Protein AF-A0A661QQ66-F1 (afdb_monomer)

Foldseek 3Di:
DPDPVLVVQQVVQQVVQVVVQVVLVVVCVVCVVPPPDFRKGFDKDWDAFDDDPNDTDTRHIHRPDTDTPDDPVVVVVVVVVVVVVVVVVVVVVVVVVVCVLQVPPPVLHLVVLVVQLVVLVVVCVVPVPDPVSVVSNVVSVVSNVVSVVVD

Structure (mmCIF, N/CA/C/O backbone):
data_AF-A0A661QQ66-F1
#
_entry.id   AF-A0A661QQ66-F1
#
loop_
_atom_site.group_PDB
_atom_site.id
_atom_site.type_symbol
_atom_site.label_atom_id
_atom_site.label_alt_id
_atom_site.label_comp_id
_atom_site.label_asym_id
_atom_site.label_entity_id
_atom_site.label_seq_id
_atom_site.pdbx_PDB_ins_code
_atom_site.Cartn_x
_atom_site.Cartn_y
_atom_site.Cartn_z
_atom_site.occupancy
_atom_site.B_iso_or_equiv
_atom_site.auth_seq_id
_atom_site.auth_comp_id
_atom_site.auth_asym_id
_atom_site.auth_atom_id
_atom_site.pdbx_PDB_model_num
ATOM 1 N N . MET A 1 1 ? 40.666 -7.511 -44.931 1.00 49.31 1 MET A N 1
ATOM 2 C CA . MET A 1 1 ? 39.239 -7.421 -45.320 1.00 49.31 1 MET A CA 1
ATOM 3 C C . MET A 1 1 ? 38.380 -7.103 -44.097 1.00 49.31 1 MET A C 1
ATOM 5 O O . MET A 1 1 ? 37.744 -7.990 -43.551 1.00 49.31 1 MET A O 1
ATOM 9 N N . SER A 1 2 ? 38.422 -5.853 -43.622 1.00 57.50 2 SER A N 1
ATOM 10 C CA . SER A 1 2 ? 37.833 -5.457 -42.328 1.00 57.50 2 SER A CA 1
ATOM 11 C C . SER A 1 2 ? 36.459 -4.782 -42.413 1.00 57.50 2 SER A C 1
ATOM 13 O O . SER A 1 2 ? 35.657 -4.895 -41.495 1.00 57.50 2 SER A O 1
ATOM 15 N N . GLY A 1 3 ? 36.135 -4.112 -43.522 1.00 67.38 3 GLY A N 1
ATOM 16 C CA . GLY A 1 3 ? 34.917 -3.295 -43.584 1.00 67.38 3 GLY A CA 1
ATOM 17 C C . GLY A 1 3 ? 33.618 -4.102 -43.505 1.00 67.38 3 GLY A C 1
ATOM 18 O O . GLY A 1 3 ? 32.719 -3.755 -42.750 1.00 67.38 3 GLY A O 1
ATOM 19 N N . ILE A 1 4 ? 33.517 -5.206 -44.249 1.00 79.19 4 ILE A N 1
ATOM 20 C CA . ILE A 1 4 ? 32.234 -5.901 -44.452 1.00 79.19 4 ILE A CA 1
ATOM 21 C C . ILE A 1 4 ? 31.799 -6.701 -43.217 1.00 79.19 4 ILE A C 1
ATOM 23 O O . ILE A 1 4 ? 30.627 -6.666 -42.866 1.00 79.19 4 ILE A O 1
ATOM 27 N N . GLY A 1 5 ? 32.718 -7.391 -42.531 1.00 83.31 5 GLY A N 1
ATOM 28 C CA . GLY A 1 5 ? 32.370 -8.211 -41.362 1.00 83.31 5 GLY A CA 1
ATOM 29 C C . GLY A 1 5 ? 31.837 -7.383 -40.190 1.00 83.31 5 GLY A C 1
ATOM 30 O O . GLY A 1 5 ? 30.833 -7.748 -39.581 1.00 83.31 5 GLY A O 1
ATOM 31 N N . LEU A 1 6 ? 32.463 -6.232 -39.918 1.00 82.62 6 LEU A N 1
ATOM 32 C CA . LEU A 1 6 ? 31.994 -5.300 -38.893 1.00 82.62 6 LEU A CA 1
ATOM 33 C C . LEU A 1 6 ? 30.657 -4.659 -39.285 1.00 82.62 6 LEU A C 1
ATOM 35 O O . LEU A 1 6 ? 29.749 -4.612 -38.461 1.00 82.62 6 LEU A O 1
ATOM 39 N N . LEU A 1 7 ? 30.509 -4.218 -40.540 1.00 84.38 7 LEU A N 1
ATOM 40 C CA . LEU A 1 7 ? 29.244 -3.669 -41.042 1.00 84.38 7 LEU A CA 1
ATOM 41 C C . LEU A 1 7 ? 28.102 -4.685 -40.927 1.00 84.38 7 LEU A C 1
ATOM 43 O O . LEU A 1 7 ? 27.020 -4.340 -40.458 1.00 84.38 7 LEU A O 1
ATOM 47 N N . LEU A 1 8 ? 28.351 -5.943 -41.296 1.00 89.38 8 LEU A N 1
ATOM 48 C CA . LEU A 1 8 ? 27.355 -7.009 -41.232 1.00 89.38 8 LEU A CA 1
ATOM 49 C C . LEU A 1 8 ? 26.993 -7.369 -39.783 1.00 89.38 8 LEU A C 1
ATOM 51 O O . LEU A 1 8 ? 25.823 -7.602 -39.490 1.00 89.38 8 LEU A O 1
ATOM 55 N N . SER A 1 9 ? 27.967 -7.361 -38.866 1.00 87.88 9 SER A N 1
ATOM 56 C CA . SER A 1 9 ? 27.710 -7.542 -37.430 1.00 87.88 9 SER A CA 1
ATOM 57 C C . SER A 1 9 ? 26.847 -6.414 -36.872 1.00 87.88 9 SER A C 1
ATOM 59 O O . SER A 1 9 ? 25.852 -6.684 -36.208 1.00 87.88 9 SER A O 1
ATOM 61 N N . THR A 1 10 ? 27.179 -5.160 -37.182 1.00 89.44 10 THR A N 1
ATOM 62 C CA . THR A 1 10 ? 26.405 -3.991 -36.746 1.00 89.44 10 THR A CA 1
ATOM 63 C C . THR A 1 10 ? 24.983 -4.016 -37.310 1.00 89.44 10 THR A C 1
ATOM 65 O O . THR A 1 10 ? 24.033 -3.735 -36.583 1.00 89.44 10 THR A O 1
ATOM 68 N N . ALA A 1 11 ? 24.815 -4.400 -38.580 1.00 90.75 11 ALA A N 1
ATOM 69 C CA . ALA A 1 11 ? 23.502 -4.557 -39.201 1.00 90.75 11 ALA A CA 1
ATOM 70 C C . ALA A 1 11 ? 22.679 -5.668 -38.529 1.00 90.75 11 ALA A C 1
ATOM 72 O O . ALA A 1 11 ? 21.509 -5.461 -38.215 1.00 90.75 11 ALA A O 1
ATOM 73 N N . LYS A 1 12 ? 23.296 -6.825 -38.249 1.00 91.62 12 LYS A N 1
ATOM 74 C CA . LYS A 1 12 ? 22.662 -7.920 -37.501 1.00 91.62 12 LYS A CA 1
ATOM 75 C C . LYS A 1 12 ? 22.203 -7.454 -36.120 1.00 91.62 12 LYS A C 1
ATOM 77 O O . LYS A 1 12 ? 21.071 -7.720 -35.733 1.00 91.62 12 LYS A O 1
ATOM 82 N N . ASP A 1 13 ? 23.072 -6.771 -35.386 1.00 90.50 13 ASP A N 1
ATOM 83 C CA . ASP A 1 13 ? 22.783 -6.313 -34.029 1.00 90.50 13 ASP A CA 1
ATOM 84 C C . ASP A 1 13 ? 21.650 -5.280 -34.003 1.00 90.50 13 ASP A C 1
ATOM 86 O O . ASP A 1 13 ? 20.756 -5.370 -33.164 1.00 90.50 13 ASP A O 1
ATOM 90 N N . ALA A 1 14 ? 21.626 -4.364 -34.976 1.00 91.88 14 ALA A N 1
ATOM 91 C CA . ALA A 1 14 ? 20.526 -3.422 -35.149 1.00 91.88 14 ALA A CA 1
ATOM 92 C C . ALA A 1 14 ? 19.194 -4.131 -35.444 1.00 91.88 14 ALA A C 1
ATOM 94 O O . ALA A 1 14 ? 18.177 -3.789 -34.844 1.00 91.88 14 ALA A O 1
ATOM 95 N N . LEU A 1 15 ? 19.192 -5.140 -36.323 1.00 94.50 15 LEU A N 1
ATOM 96 C CA . LEU A 1 15 ? 17.986 -5.917 -36.625 1.00 94.50 15 LEU A CA 1
ATOM 97 C C . LEU A 1 15 ? 17.470 -6.673 -35.397 1.00 94.50 15 LEU A C 1
ATOM 99 O O . LEU A 1 15 ? 16.271 -6.651 -35.139 1.00 94.50 15 LEU A O 1
ATOM 103 N N . LEU A 1 16 ? 18.361 -7.290 -34.616 1.00 94.38 16 LEU A N 1
ATOM 104 C CA . LEU A 1 16 ? 17.983 -8.000 -33.390 1.00 94.38 16 LEU A CA 1
ATOM 105 C C . LEU A 1 16 ? 17.424 -7.051 -32.323 1.00 94.38 16 LEU A C 1
ATOM 107 O O . LEU A 1 16 ? 16.412 -7.364 -31.699 1.00 94.38 16 LEU A O 1
ATOM 111 N N . ALA A 1 17 ? 18.047 -5.884 -32.131 1.00 95.00 17 ALA A N 1
ATOM 112 C CA . ALA A 1 17 ? 17.557 -4.884 -31.186 1.00 95.00 17 ALA A CA 1
ATOM 113 C C . ALA A 1 17 ? 16.156 -4.384 -31.570 1.00 95.00 17 ALA A C 1
ATOM 115 O O . ALA A 1 17 ? 15.278 -4.286 -30.714 1.00 95.00 17 ALA A O 1
ATOM 116 N N . GLN A 1 18 ? 15.920 -4.134 -32.862 1.00 95.94 18 GLN A N 1
ATOM 117 C CA . GLN A 1 18 ? 14.610 -3.683 -33.330 1.00 95.94 18 GLN A CA 1
ATOM 118 C C . GLN A 1 18 ? 13.557 -4.783 -33.358 1.00 95.94 18 GLN A C 1
ATOM 120 O O . GLN A 1 18 ? 12.389 -4.493 -33.111 1.00 95.94 18 GLN A O 1
ATOM 125 N N . GLN A 1 19 ? 13.943 -6.037 -33.589 1.00 96.12 19 GLN A N 1
ATOM 126 C CA . GLN A 1 19 ? 13.036 -7.167 -33.424 1.00 96.12 19 GLN A CA 1
ATOM 127 C C . GLN A 1 19 ? 12.515 -7.235 -31.984 1.00 96.12 19 GLN A C 1
ATOM 129 O O . GLN A 1 19 ? 11.306 -7.262 -31.778 1.00 96.12 19 GLN A O 1
ATOM 134 N N . LEU A 1 20 ? 13.408 -7.153 -30.993 1.00 95.81 20 LEU A N 1
ATOM 135 C CA . LEU A 1 20 ? 13.011 -7.133 -29.585 1.00 95.81 20 LEU A CA 1
ATOM 136 C C . LEU A 1 20 ? 12.137 -5.911 -29.252 1.00 95.81 20 LEU A C 1
ATOM 138 O O . LEU A 1 20 ? 11.153 -6.030 -28.526 1.00 95.81 20 LEU A O 1
ATOM 142 N N . ALA A 1 21 ? 12.446 -4.737 -29.812 1.00 96.00 21 ALA A N 1
ATOM 143 C CA . ALA A 1 21 ? 11.610 -3.554 -29.628 1.00 96.00 21 ALA A CA 1
ATOM 144 C C . ALA A 1 21 ? 10.186 -3.754 -30.184 1.00 96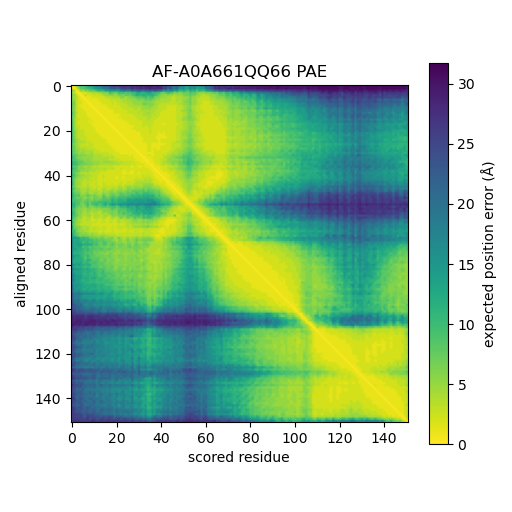.00 21 ALA A C 1
ATOM 146 O O . ALA A 1 21 ? 9.211 -3.351 -29.546 1.00 96.00 21 ALA A O 1
ATOM 147 N N . LEU A 1 22 ? 10.049 -4.411 -31.340 1.00 96.94 22 LEU A N 1
ATOM 148 C CA . LEU A 1 22 ? 8.750 -4.771 -31.913 1.00 96.94 22 LEU A CA 1
ATOM 149 C C . LEU A 1 22 ? 8.009 -5.807 -31.063 1.00 96.94 22 LEU A C 1
ATOM 151 O O . LEU A 1 22 ? 6.794 -5.688 -30.910 1.00 96.94 22 LEU A O 1
ATOM 155 N N . ASP A 1 23 ? 8.714 -6.763 -30.459 1.00 97.38 23 ASP A N 1
ATOM 156 C CA . ASP A 1 23 ? 8.112 -7.717 -29.523 1.00 97.38 23 ASP A CA 1
ATOM 157 C C . ASP A 1 23 ? 7.525 -6.995 -28.299 1.00 97.38 23 ASP A C 1
ATOM 159 O O . ASP A 1 23 ? 6.402 -7.290 -27.888 1.00 97.38 23 ASP A O 1
ATOM 163 N N . VAL A 1 24 ? 8.212 -5.973 -27.771 1.00 96.62 24 VAL A N 1
ATOM 164 C CA . VAL A 1 24 ? 7.680 -5.119 -26.692 1.00 96.62 24 VAL A CA 1
ATOM 165 C C . VAL A 1 24 ? 6.448 -4.335 -27.153 1.00 96.62 24 VAL A C 1
ATOM 167 O O . VAL A 1 24 ? 5.470 -4.216 -26.412 1.00 96.62 24 VAL A O 1
ATOM 170 N N . VAL A 1 25 ? 6.434 -3.818 -28.386 1.00 96.31 25 VAL A N 1
ATOM 171 C CA . VAL A 1 25 ? 5.237 -3.171 -28.956 1.00 96.31 25 VAL A CA 1
ATOM 172 C C . VAL A 1 25 ? 4.079 -4.164 -29.074 1.00 96.31 25 VAL A C 1
ATOM 174 O O . VAL A 1 25 ? 2.964 -3.842 -28.666 1.00 96.31 25 VAL A O 1
ATOM 177 N N . SER A 1 26 ? 4.335 -5.375 -29.568 1.00 97.62 26 SER A N 1
ATOM 178 C CA . SER A 1 26 ? 3.339 -6.445 -29.674 1.00 97.62 26 SER A CA 1
ATOM 179 C C . SER A 1 26 ? 2.766 -6.809 -28.302 1.00 97.62 26 SER A C 1
ATOM 181 O O . SER A 1 26 ? 1.549 -6.853 -28.119 1.00 97.62 26 SER A O 1
ATOM 183 N N . HIS A 1 27 ? 3.634 -6.959 -27.299 1.00 97.31 27 HIS A N 1
ATOM 184 C CA . HIS A 1 27 ? 3.240 -7.231 -25.922 1.00 97.31 27 HIS A CA 1
ATOM 185 C C . HIS A 1 27 ? 2.375 -6.106 -25.328 1.00 97.31 27 HIS A C 1
ATOM 187 O O . HIS A 1 27 ? 1.354 -6.384 -24.697 1.00 97.31 27 HIS A O 1
ATOM 193 N N . ASN A 1 28 ? 2.725 -4.842 -25.584 1.00 97.31 28 ASN A N 1
ATOM 194 C CA . ASN A 1 28 ? 1.914 -3.693 -25.180 1.00 97.3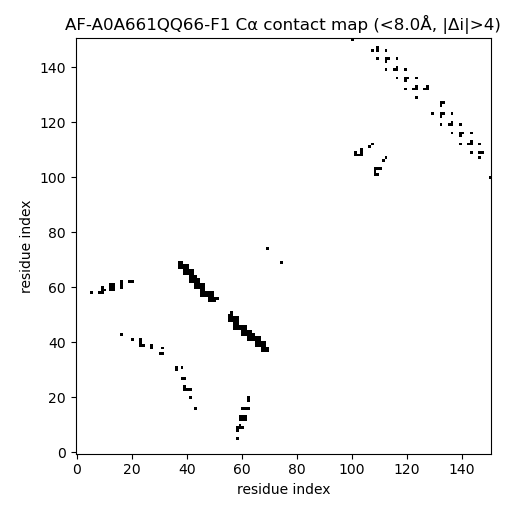1 28 ASN A CA 1
ATOM 195 C C . ASN A 1 28 ? 0.524 -3.709 -25.825 1.00 97.31 28 ASN A C 1
ATOM 197 O O . ASN A 1 28 ? -0.466 -3.470 -25.140 1.00 97.31 28 ASN A O 1
ATOM 201 N N . ILE A 1 29 ? 0.442 -3.989 -27.130 1.00 97.12 29 ILE A N 1
ATOM 202 C CA . ILE A 1 29 ? -0.832 -4.048 -27.861 1.00 97.12 29 ILE A CA 1
ATOM 203 C C . ILE A 1 29 ? -1.707 -5.175 -27.310 1.00 97.12 29 ILE A C 1
ATOM 205 O O . ILE A 1 29 ? -2.886 -4.956 -27.043 1.00 97.12 29 ILE A O 1
ATOM 209 N N . ALA A 1 30 ? -1.131 -6.357 -27.084 1.00 97.81 30 ALA A N 1
ATOM 210 C CA . ALA A 1 30 ? -1.855 -7.504 -26.544 1.00 97.81 30 ALA A CA 1
ATOM 211 C C . ALA A 1 30 ? -2.454 -7.223 -25.155 1.00 97.81 30 ALA A C 1
ATOM 213 O O . ALA A 1 30 ? -3.528 -7.724 -24.832 1.00 97.81 30 ALA A O 1
ATOM 214 N N . ASN A 1 31 ? -1.787 -6.392 -24.349 1.00 96.81 31 ASN A N 1
ATOM 215 C CA . ASN A 1 31 ? -2.190 -6.112 -22.973 1.00 96.81 31 ASN A CA 1
ATOM 216 C C . ASN A 1 31 ? -2.819 -4.727 -22.769 1.00 96.81 31 ASN A C 1
ATOM 218 O O . ASN A 1 31 ? -3.142 -4.380 -21.636 1.00 96.81 31 ASN A O 1
ATOM 222 N N . V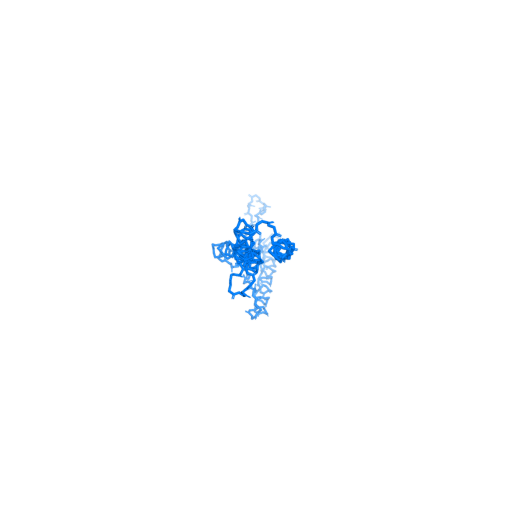AL A 1 32 ? -3.054 -3.949 -23.833 1.00 95.19 32 VAL A N 1
ATOM 223 C CA . VAL A 1 32 ? -3.545 -2.562 -23.725 1.00 95.19 32 VAL A CA 1
ATOM 224 C C . VAL A 1 32 ? -4.880 -2.451 -22.979 1.00 95.19 32 VAL A C 1
ATOM 226 O O . VAL A 1 32 ? -5.111 -1.479 -22.268 1.00 95.19 32 VAL A O 1
ATOM 229 N N . ASN A 1 33 ? -5.732 -3.473 -23.095 1.00 96.12 33 ASN A N 1
ATOM 230 C CA . ASN A 1 33 ? -7.038 -3.538 -22.434 1.00 96.12 33 ASN A CA 1
ATOM 231 C C . ASN A 1 33 ? -7.019 -4.358 -21.133 1.00 96.12 33 ASN A C 1
ATOM 233 O O . ASN A 1 33 ? -8.076 -4.609 -20.560 1.00 96.12 33 ASN A O 1
ATOM 237 N N . THR A 1 34 ? -5.846 -4.800 -20.669 1.00 96.38 34 THR A N 1
ATOM 238 C CA . THR A 1 34 ? -5.719 -5.553 -19.416 1.00 96.38 34 THR A CA 1
ATOM 239 C C . THR A 1 34 ? -5.637 -4.573 -18.243 1.00 96.38 34 THR A C 1
ATOM 241 O O . THR A 1 34 ? -4.688 -3.786 -18.174 1.00 96.38 34 THR A O 1
ATOM 244 N N . PRO A 1 35 ? -6.595 -4.592 -17.294 1.00 91.88 35 PRO A N 1
ATOM 245 C CA . PRO A 1 35 ? -6.560 -3.702 -16.139 1.00 91.88 35 PRO A CA 1
ATOM 246 C C . PRO A 1 35 ? -5.259 -3.847 -15.341 1.00 91.88 35 PRO A C 1
ATOM 248 O O . PRO A 1 35 ? -4.822 -4.954 -15.037 1.00 91.88 35 PRO A O 1
ATOM 251 N N . GLY A 1 36 ? -4.641 -2.719 -14.989 1.00 87.12 36 GLY A N 1
ATOM 252 C CA . GLY A 1 36 ? -3.373 -2.689 -14.251 1.00 87.12 36 GLY A CA 1
ATOM 253 C C . GLY A 1 36 ? -2.120 -2.918 -15.105 1.00 87.12 36 GLY A C 1
ATOM 254 O O . GLY A 1 36 ? -1.011 -2.835 -14.571 1.00 87.12 36 GLY A O 1
ATOM 255 N N . TYR A 1 37 ? -2.259 -3.162 -16.413 1.00 92.50 37 TYR A N 1
ATOM 256 C CA . TYR A 1 37 ? -1.111 -3.203 -17.311 1.00 92.50 37 TYR A CA 1
ATOM 257 C C . TYR A 1 37 ? -0.467 -1.820 -17.445 1.00 92.50 37 TYR A C 1
ATOM 259 O O . TYR A 1 37 ? -1.138 -0.792 -17.527 1.00 92.50 37 TYR A O 1
ATOM 267 N N . SER A 1 38 ? 0.862 -1.801 -17.480 1.00 91.69 38 SER A N 1
ATOM 268 C CA . SER A 1 38 ? 1.661 -0.597 -17.670 1.00 91.69 38 SER A CA 1
ATOM 269 C C . SER A 1 38 ? 2.495 -0.763 -18.925 1.00 91.69 38 SER A C 1
ATOM 271 O O . SER A 1 38 ? 3.183 -1.772 -19.088 1.00 91.69 38 SER A O 1
ATOM 273 N N . ARG A 1 39 ? 2.426 0.245 -19.799 1.00 94.06 39 ARG A N 1
ATOM 274 C CA . ARG A 1 39 ? 3.164 0.262 -21.058 1.00 94.06 39 ARG A CA 1
ATOM 275 C C . ARG A 1 39 ? 4.660 0.112 -20.798 1.00 94.06 39 ARG A C 1
ATOM 277 O O . ARG A 1 39 ? 5.218 0.835 -19.982 1.00 94.06 39 ARG A O 1
ATOM 284 N N . GLN A 1 40 ? 5.303 -0.766 -21.546 1.00 95.62 40 GLN A N 1
ATOM 285 C CA . GLN A 1 40 ? 6.742 -0.981 -21.531 1.00 95.62 40 GLN A CA 1
ATOM 286 C C . GLN A 1 40 ? 7.423 -0.226 -22.678 1.00 95.62 40 GLN A C 1
ATOM 288 O O . GLN A 1 40 ? 6.865 -0.119 -23.774 1.00 95.62 40 GLN A O 1
ATOM 293 N N . ILE A 1 41 ? 8.620 0.303 -22.432 1.00 95.25 41 ILE A N 1
ATOM 294 C CA . ILE A 1 41 ? 9.445 1.011 -23.413 1.00 95.25 41 ILE A CA 1
ATOM 295 C C . ILE A 1 41 ? 10.819 0.329 -23.457 1.00 95.25 41 ILE A C 1
ATOM 297 O O . ILE A 1 41 ? 11.485 0.280 -22.425 1.00 95.25 41 ILE A O 1
ATOM 301 N N . PRO A 1 42 ? 11.251 -0.195 -24.619 1.00 95.56 42 PRO A N 1
ATOM 302 C CA . PRO A 1 42 ? 12.605 -0.704 -24.780 1.00 95.56 42 PRO A CA 1
ATOM 303 C C . PRO A 1 42 ? 13.582 0.475 -24.858 1.00 95.56 42 PRO A C 1
ATOM 305 O O . PRO A 1 42 ? 13.442 1.351 -25.714 1.00 95.56 42 PRO A O 1
ATOM 308 N N . GLU A 1 43 ? 14.569 0.502 -23.972 1.00 95.69 43 GLU A N 1
ATOM 309 C CA . GLU A 1 43 ? 15.641 1.489 -23.978 1.00 95.69 43 GLU A CA 1
ATOM 310 C C . GLU A 1 43 ? 16.788 0.987 -24.854 1.00 95.69 43 GLU A C 1
ATOM 312 O O . GLU A 1 43 ? 17.355 -0.081 -24.622 1.00 95.69 43 GLU A O 1
ATOM 317 N N . LEU A 1 44 ? 17.102 1.739 -25.908 1.00 94.44 44 LEU A N 1
ATOM 318 C CA . LEU A 1 44 ? 18.168 1.402 -26.843 1.00 94.44 44 LEU A CA 1
ATOM 319 C C . LEU A 1 44 ? 19.433 2.179 -26.501 1.00 94.44 44 LEU A C 1
ATOM 321 O O . LEU A 1 44 ? 19.424 3.409 -26.505 1.00 94.44 44 LEU A O 1
ATOM 325 N N . ALA A 1 45 ? 20.534 1.460 -26.313 1.00 94.31 45 ALA A N 1
ATOM 326 C CA . ALA A 1 45 ? 21.829 2.044 -26.002 1.00 94.31 45 ALA A CA 1
ATOM 327 C C . ALA A 1 45 ? 22.915 1.575 -26.967 1.00 94.31 45 ALA A C 1
ATOM 329 O O . ALA A 1 45 ? 22.914 0.453 -27.488 1.00 94.31 45 ALA A O 1
ATOM 330 N N . THR A 1 46 ? 23.880 2.457 -27.219 1.00 91.56 46 THR A N 1
ATOM 331 C CA . THR A 1 46 ? 25.044 2.133 -28.043 1.00 91.56 46 THR A CA 1
ATOM 332 C C . THR A 1 46 ? 25.924 1.120 -27.330 1.00 91.56 46 THR A C 1
ATOM 334 O O . THR A 1 46 ? 26.317 1.324 -26.181 1.00 91.56 46 THR A O 1
ATOM 337 N N . ARG A 1 47 ? 26.303 0.049 -28.027 1.00 88.94 47 ARG A N 1
ATOM 338 C CA . ARG A 1 47 ? 27.254 -0.923 -27.488 1.00 88.94 47 ARG A CA 1
ATOM 339 C C . ARG A 1 47 ? 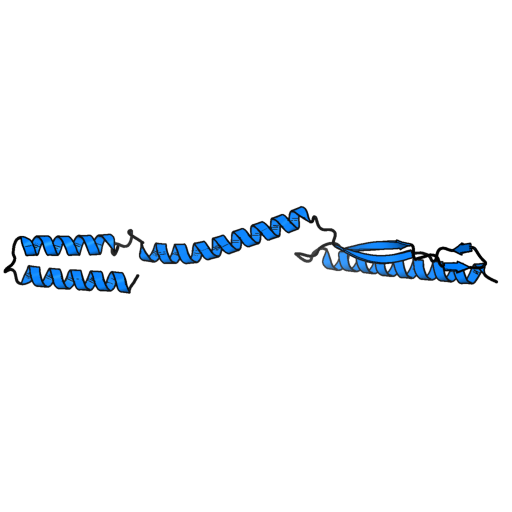28.635 -0.301 -27.318 1.00 88.94 47 ARG A C 1
ATOM 341 O O . ARG A 1 47 ? 29.068 0.506 -28.141 1.00 88.94 47 ARG A O 1
ATOM 348 N N . GLN A 1 48 ? 29.350 -0.765 -26.294 1.00 87.38 48 GLN A N 1
ATOM 349 C CA . GLN A 1 48 ? 30.727 -0.354 -26.031 1.00 87.38 48 GLN A CA 1
ATOM 350 C C . GLN A 1 48 ? 31.605 -0.559 -27.283 1.00 87.38 48 GLN A C 1
ATOM 352 O O . GLN A 1 48 ? 31.605 -1.663 -27.849 1.00 87.38 48 GLN A O 1
ATOM 357 N N . PRO A 1 49 ? 32.333 0.476 -27.747 1.00 85.38 49 PRO A N 1
ATOM 358 C CA . PRO A 1 49 ? 33.196 0.363 -28.919 1.00 85.38 49 PRO A CA 1
ATOM 359 C C . PRO A 1 49 ? 34.329 -0.646 -28.690 1.00 85.38 49 PRO A C 1
ATOM 361 O O . PRO A 1 49 ? 34.802 -0.814 -27.568 1.00 85.38 49 PRO A O 1
ATOM 364 N N . ALA A 1 50 ? 34.801 -1.295 -29.757 1.00 82.81 50 ALA A N 1
ATOM 365 C CA . ALA A 1 50 ? 35.953 -2.198 -29.693 1.00 82.81 50 ALA A CA 1
ATOM 366 C C . ALA A 1 50 ? 37.159 -1.630 -30.458 1.00 82.81 50 ALA A C 1
ATOM 368 O O . ALA A 1 50 ? 36.975 -0.995 -31.502 1.00 82.81 50 ALA A O 1
ATOM 369 N N . PRO A 1 51 ? 38.393 -1.868 -29.973 1.00 82.06 51 PRO A N 1
ATOM 370 C CA . PRO A 1 51 ? 39.597 -1.467 -30.682 1.00 82.06 51 PRO A CA 1
ATOM 371 C C . PRO A 1 51 ? 39.791 -2.318 -31.944 1.00 82.06 51 PRO A C 1
ATOM 373 O O . PRO A 1 51 ? 39.749 -3.547 -31.903 1.00 82.06 51 PRO A O 1
ATOM 376 N N . TYR A 1 52 ? 40.046 -1.656 -33.068 1.00 78.19 52 TYR A N 1
ATOM 377 C CA . TYR A 1 52 ? 40.384 -2.273 -34.341 1.00 78.19 52 TYR A CA 1
ATOM 378 C C . TYR A 1 52 ? 41.449 -1.442 -35.064 1.00 78.19 52 TYR A C 1
ATOM 380 O O . TYR A 1 52 ? 41.234 -0.267 -35.353 1.00 78.19 52 TYR A O 1
ATOM 388 N N . ALA A 1 53 ? 42.598 -2.053 -35.372 1.00 77.25 53 ALA A N 1
ATOM 389 C CA . ALA A 1 53 ? 43.707 -1.410 -36.091 1.00 77.25 53 ALA A CA 1
ATOM 390 C C . ALA A 1 53 ? 44.131 -0.036 -35.512 1.00 77.25 53 ALA A C 1
ATOM 392 O O . ALA A 1 53 ? 44.438 0.889 -36.257 1.00 77.25 53 ALA A O 1
ATOM 393 N N . GLY A 1 54 ? 44.125 0.104 -34.180 1.00 81.00 54 GLY A N 1
ATOM 394 C CA . GLY A 1 54 ? 44.496 1.347 -33.488 1.00 81.00 54 GLY A CA 1
ATOM 395 C C . GLY A 1 54 ? 43.382 2.399 -33.376 1.00 81.00 54 GLY A C 1
ATOM 396 O O . GLY A 1 54 ? 43.618 3.451 -32.794 1.00 81.00 54 GLY A O 1
ATOM 397 N N . MET A 1 55 ? 42.172 2.122 -33.876 1.00 81.44 55 MET A N 1
ATOM 398 C CA . MET A 1 55 ? 40.994 2.996 -33.762 1.00 81.44 55 MET A CA 1
ATOM 399 C C . MET A 1 55 ? 39.892 2.332 -32.927 1.00 81.44 55 MET A C 1
ATOM 401 O O . MET A 1 55 ? 39.782 1.109 -32.909 1.00 81.44 55 MET A O 1
ATOM 405 N N . MET A 1 56 ? 39.044 3.115 -32.255 1.00 81.62 56 MET A N 1
ATOM 406 C CA . MET A 1 56 ? 37.821 2.595 -31.625 1.00 81.62 56 MET A CA 1
ATOM 407 C C . MET A 1 56 ? 36.672 2.626 -32.630 1.00 81.62 56 MET A C 1
ATOM 409 O O . MET A 1 56 ? 36.332 3.686 -33.150 1.00 81.62 56 MET A O 1
ATOM 413 N N . LEU A 1 57 ? 36.063 1.468 -32.894 1.00 81.44 57 LEU A N 1
ATOM 414 C CA . LEU A 1 57 ? 34.913 1.351 -33.789 1.00 81.44 57 LEU A CA 1
ATOM 415 C C . LEU A 1 57 ? 33.652 0.992 -33.000 1.00 81.44 57 LEU A C 1
ATOM 417 O O . LEU A 1 57 ? 33.668 0.109 -32.138 1.00 81.44 57 LEU A O 1
ATOM 421 N N . GLY A 1 58 ? 32.550 1.681 -33.309 1.00 82.25 58 GLY A N 1
ATOM 422 C CA . GLY A 1 58 ? 31.237 1.405 -32.729 1.00 82.25 58 GLY A CA 1
ATOM 423 C C . GLY A 1 58 ? 30.704 0.031 -33.146 1.00 82.25 58 GLY A C 1
ATOM 424 O O . GLY A 1 58 ? 30.932 -0.420 -34.268 1.00 82.25 58 GLY A O 1
ATOM 425 N N . ARG A 1 59 ? 29.976 -0.630 -32.239 1.00 85.12 59 ARG A N 1
ATOM 426 C CA . ARG A 1 59 ? 29.442 -1.996 -32.423 1.00 85.12 59 ARG A CA 1
ATOM 427 C C . ARG A 1 59 ? 27.916 -2.039 -32.558 1.00 85.12 59 ARG A C 1
ATOM 429 O O . ARG A 1 59 ? 27.294 -3.044 -32.234 1.00 85.12 59 ARG A O 1
ATOM 436 N N . GLY A 1 60 ? 27.312 -0.935 -32.988 1.00 87.75 60 GLY A N 1
ATOM 437 C CA . GLY A 1 60 ? 25.862 -0.814 -33.120 1.00 87.75 60 GLY A CA 1
ATOM 438 C C . GLY A 1 60 ? 25.139 -0.576 -31.795 1.00 87.75 60 GLY A C 1
ATOM 439 O O . GLY A 1 60 ? 25.672 0.052 -30.879 1.00 87.75 60 GLY A O 1
ATOM 440 N N . VAL A 1 61 ? 23.900 -1.058 -31.728 1.00 92.38 61 VAL A N 1
ATOM 441 C CA . VAL A 1 61 ? 22.933 -0.793 -30.656 1.00 92.38 61 VAL A CA 1
ATOM 442 C C . VAL A 1 61 ? 22.487 -2.102 -30.005 1.00 92.38 61 VAL A C 1
ATOM 444 O O . VAL A 1 61 ? 22.531 -3.162 -30.629 1.00 92.38 61 VAL A O 1
ATOM 447 N N . ALA A 1 62 ? 22.071 -2.034 -28.748 1.00 92.50 62 ALA A N 1
ATOM 448 C CA . ALA A 1 62 ? 21.389 -3.108 -28.042 1.00 92.50 62 ALA A CA 1
ATOM 449 C C . ALA A 1 62 ? 20.233 -2.538 -27.218 1.00 92.50 62 ALA A C 1
ATOM 451 O O . ALA A 1 62 ? 20.208 -1.341 -26.941 1.00 92.50 62 ALA A O 1
ATOM 452 N N . VAL A 1 63 ? 19.300 -3.401 -26.820 1.00 93.12 63 VAL A N 1
ATOM 453 C CA . VAL A 1 63 ? 18.339 -3.066 -25.764 1.00 93.12 63 VAL A CA 1
ATOM 454 C C . VAL A 1 63 ? 19.077 -3.170 -24.430 1.00 93.12 63 VAL A C 1
ATOM 456 O O . VAL A 1 63 ? 19.630 -4.227 -24.128 1.00 93.12 63 VAL A O 1
ATOM 459 N N . GLU A 1 64 ? 19.143 -2.067 -23.693 1.00 93.38 64 GLU A N 1
ATOM 460 C CA . GLU A 1 64 ? 19.762 -1.993 -22.366 1.00 93.38 64 GLU A CA 1
ATOM 461 C C . GLU A 1 64 ? 18.784 -2.452 -21.286 1.00 93.38 64 GLU A C 1
ATOM 463 O O . GLU A 1 64 ? 19.125 -3.310 -20.475 1.00 93.38 64 GLU A O 1
ATOM 468 N N . ASP A 1 65 ? 17.551 -1.948 -21.340 1.00 93.56 65 ASP A N 1
ATOM 469 C CA . ASP A 1 65 ? 16.483 -2.309 -20.414 1.00 93.56 65 ASP A CA 1
ATOM 470 C C . ASP A 1 65 ? 15.101 -2.198 -21.086 1.00 93.56 65 ASP A C 1
ATOM 472 O O . ASP A 1 65 ? 14.945 -1.632 -22.172 1.00 93.56 65 ASP A O 1
ATOM 476 N N . ILE A 1 66 ? 14.076 -2.756 -20.445 1.00 93.44 66 ILE A N 1
ATOM 477 C CA . ILE A 1 66 ? 12.669 -2.572 -20.799 1.00 93.44 66 ILE A CA 1
ATOM 478 C C . ILE A 1 66 ? 11.979 -1.935 -19.596 1.00 93.44 66 ILE A C 1
ATOM 480 O O . ILE A 1 66 ? 11.516 -2.609 -18.673 1.00 93.44 66 ILE A O 1
ATOM 484 N N . ILE A 1 67 ? 11.884 -0.610 -19.622 1.00 93.88 67 ILE A N 1
ATOM 485 C CA . ILE A 1 67 ? 11.332 0.159 -18.512 1.00 93.88 67 ILE A CA 1
ATOM 486 C C . ILE A 1 67 ? 9.814 0.273 -18.613 1.00 93.88 67 ILE A C 1
ATOM 488 O O . ILE A 1 67 ? 9.221 0.285 -19.695 1.00 93.88 67 ILE A O 1
ATOM 492 N N . ARG A 1 68 ? 9.156 0.405 -17.462 1.00 92.19 68 ARG A N 1
ATOM 493 C CA . ARG A 1 68 ? 7.722 0.696 -17.393 1.00 92.19 68 ARG A CA 1
ATOM 494 C C . ARG A 1 68 ? 7.492 2.198 -17.484 1.00 92.19 68 ARG A C 1
ATOM 496 O O . ARG A 1 68 ? 8.066 2.974 -16.727 1.00 92.19 68 ARG A O 1
ATOM 503 N N . ASN A 1 69 ? 6.601 2.605 -18.375 1.00 88.62 69 ASN A N 1
ATOM 504 C CA . ASN A 1 69 ? 6.137 3.977 -18.483 1.00 88.62 69 ASN A CA 1
ATOM 505 C C . ASN A 1 69 ? 5.064 4.235 -17.419 1.00 88.62 69 ASN A C 1
ATOM 507 O O . ASN A 1 69 ? 3.869 4.037 -17.658 1.00 88.62 69 ASN A O 1
ATOM 511 N N . THR A 1 70 ? 5.506 4.634 -16.231 1.00 87.88 70 THR A N 1
ATOM 512 C CA . THR A 1 70 ? 4.648 5.003 -15.099 1.00 87.88 70 THR A CA 1
ATOM 513 C C . THR A 1 70 ? 5.089 6.327 -14.506 1.00 87.88 70 THR A C 1
ATOM 515 O O . THR A 1 70 ? 6.284 6.603 -14.417 1.00 87.88 70 THR A O 1
ATOM 518 N N . ASP A 1 71 ? 4.132 7.106 -14.015 1.00 87.94 71 ASP A N 1
ATOM 519 C CA . ASP A 1 71 ? 4.430 8.270 -13.192 1.00 87.94 71 ASP A CA 1
ATOM 520 C C . ASP A 1 71 ? 4.755 7.810 -11.759 1.00 87.94 71 ASP A C 1
ATOM 522 O O . ASP A 1 71 ? 3.874 7.414 -10.991 1.00 87.94 71 ASP A O 1
ATOM 526 N N . ALA A 1 72 ? 6.040 7.862 -11.400 1.00 88.12 72 ALA A N 1
ATOM 527 C CA . ALA A 1 72 ? 6.531 7.435 -10.091 1.00 88.12 72 ALA A CA 1
ATOM 528 C C . ALA A 1 72 ? 5.910 8.225 -8.923 1.00 88.12 72 ALA A C 1
ATOM 530 O O . ALA A 1 72 ? 5.771 7.698 -7.816 1.00 88.12 72 ALA A O 1
ATOM 531 N N . PHE A 1 73 ? 5.518 9.482 -9.145 1.00 90.19 73 PHE A N 1
ATOM 532 C CA . PHE A 1 73 ? 4.871 10.299 -8.125 1.00 90.19 73 PHE A CA 1
ATOM 533 C C . PHE A 1 73 ? 3.433 9.845 -7.878 1.00 90.19 73 PHE A C 1
ATOM 535 O O . PHE A 1 73 ? 3.010 9.739 -6.722 1.00 90.19 73 PHE A O 1
ATOM 542 N N . ILE A 1 74 ? 2.697 9.534 -8.946 1.00 91.12 74 ILE A N 1
ATOM 543 C CA . ILE A 1 74 ? 1.339 8.990 -8.844 1.00 91.12 74 ILE A CA 1
ATOM 544 C C . ILE A 1 74 ? 1.356 7.607 -8.195 1.00 91.12 74 ILE A C 1
ATOM 546 O O . ILE A 1 74 ? 0.567 7.377 -7.281 1.00 91.12 74 ILE A O 1
ATOM 550 N N . GLU A 1 75 ? 2.281 6.725 -8.578 1.00 90.38 75 GLU A N 1
ATOM 551 C CA . GLU A 1 75 ? 2.417 5.397 -7.962 1.00 90.38 75 GLU A CA 1
ATOM 552 C C . GLU A 1 75 ? 2.716 5.490 -6.463 1.00 90.38 75 GLU A C 1
ATOM 554 O O . GLU A 1 75 ? 2.048 4.857 -5.642 1.00 90.38 75 GLU A O 1
ATOM 559 N N . LYS A 1 76 ? 3.652 6.362 -6.072 1.00 93.62 76 LYS A N 1
ATOM 560 C CA . LYS A 1 76 ? 3.966 6.589 -4.658 1.00 93.62 76 LYS A CA 1
ATOM 561 C C . LYS A 1 76 ? 2.753 7.107 -3.882 1.00 93.62 76 LYS A C 1
ATOM 563 O O . LYS A 1 76 ? 2.479 6.631 -2.781 1.00 93.62 76 LYS A O 1
ATOM 568 N N . ARG A 1 77 ? 2.004 8.060 -4.449 1.00 94.81 77 ARG A N 1
ATOM 569 C CA . ARG A 1 77 ? 0.768 8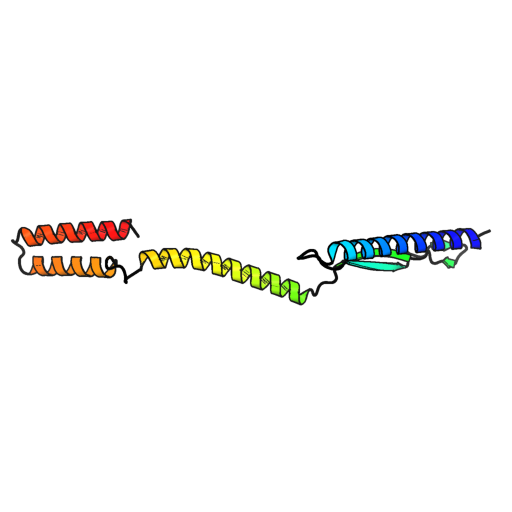.571 -3.836 1.00 94.81 77 ARG A CA 1
ATOM 570 C C . ARG A 1 77 ? -0.303 7.491 -3.731 1.00 94.81 77 ARG A C 1
ATOM 572 O O . ARG A 1 77 ? -0.960 7.398 -2.698 1.00 94.81 77 ARG A O 1
ATOM 579 N N . LEU A 1 78 ? -0.473 6.671 -4.765 1.00 94.62 78 LEU A N 1
ATOM 580 C CA . LEU A 1 78 ? -1.431 5.571 -4.768 1.00 94.62 78 LEU A CA 1
ATOM 581 C C . LEU A 1 78 ? -1.095 4.553 -3.676 1.00 94.62 78 LEU A C 1
ATOM 583 O O . LEU A 1 78 ? -1.985 4.137 -2.937 1.00 94.62 78 LEU A O 1
ATOM 587 N N . GLN A 1 79 ? 0.181 4.189 -3.542 1.00 95.38 79 GLN A N 1
ATOM 588 C CA . GLN A 1 79 ? 0.650 3.295 -2.489 1.00 95.38 79 GLN A CA 1
ATOM 589 C C . GLN A 1 79 ? 0.366 3.874 -1.098 1.00 95.38 79 GLN A C 1
ATOM 591 O O . GLN A 1 79 ? -0.219 3.186 -0.269 1.00 95.38 79 GLN A O 1
ATOM 596 N N . GLN A 1 80 ? 0.699 5.148 -0.864 1.00 97.88 80 GLN A N 1
ATOM 597 C CA . GLN A 1 80 ? 0.423 5.826 0.408 1.00 97.88 80 GLN A CA 1
ATOM 598 C C . GLN A 1 80 ? -1.072 5.819 0.746 1.00 97.88 80 GLN A C 1
ATOM 600 O O . GLN A 1 80 ? -1.456 5.383 1.825 1.00 97.88 80 GLN A O 1
ATOM 605 N N . ARG A 1 81 ? -1.935 6.211 -0.200 1.00 97.50 81 ARG A N 1
ATOM 606 C CA . ARG A 1 81 ? -3.389 6.234 0.020 1.00 97.50 81 ARG A CA 1
ATOM 607 C C . ARG A 1 81 ? -3.985 4.851 0.247 1.00 97.50 81 ARG A C 1
ATOM 609 O O . ARG A 1 81 ? -4.924 4.726 1.026 1.00 97.50 81 ARG A O 1
ATOM 616 N N . LYS A 1 82 ? -3.454 3.816 -0.407 1.00 97.62 82 LYS A N 1
ATOM 617 C CA . LYS A 1 82 ? -3.860 2.428 -0.151 1.00 97.62 82 LYS A CA 1
ATOM 618 C C . LYS A 1 82 ? -3.490 1.989 1.263 1.00 97.62 82 LYS A C 1
ATOM 620 O O . LYS A 1 82 ? -4.316 1.358 1.916 1.00 97.62 82 LYS A O 1
ATOM 625 N N . THR A 1 83 ? -2.299 2.346 1.740 1.00 98.00 83 THR A N 1
ATOM 626 C CA . THR A 1 83 ? -1.880 2.078 3.121 1.00 98.00 83 THR A CA 1
ATOM 627 C C . THR A 1 83 ? -2.785 2.795 4.121 1.00 98.00 83 THR A C 1
ATOM 629 O O . THR A 1 83 ? -3.312 2.144 5.021 1.00 98.00 83 THR A O 1
ATOM 632 N N . ASP A 1 84 ? -3.037 4.094 3.921 1.00 98.19 84 ASP A N 1
ATOM 633 C CA . ASP A 1 84 ? -3.934 4.888 4.774 1.00 98.19 84 ASP A CA 1
ATOM 634 C C . ASP A 1 84 ? -5.333 4.258 4.832 1.00 98.19 84 ASP A C 1
ATOM 636 O O . ASP A 1 84 ? -5.880 4.028 5.908 1.00 98.19 84 ASP A O 1
ATOM 640 N N . LEU A 1 85 ? -5.898 3.920 3.667 1.00 98.31 85 LEU A N 1
ATOM 641 C CA . LEU A 1 85 ? -7.213 3.291 3.567 1.00 98.31 85 LEU A CA 1
ATOM 642 C C . LEU A 1 85 ? -7.255 1.948 4.296 1.00 98.31 85 LEU A C 1
ATOM 644 O O . LEU A 1 85 ? -8.236 1.656 4.971 1.00 98.31 85 LEU A O 1
ATOM 648 N N . SER A 1 86 ? -6.216 1.123 4.156 1.00 98.25 86 SER A N 1
ATOM 649 C CA . SER A 1 86 ? -6.149 -0.164 4.846 1.00 98.25 86 SER A CA 1
ATOM 650 C C . SER A 1 86 ? -6.106 0.016 6.362 1.00 98.25 86 SER A C 1
ATOM 652 O O . SER A 1 86 ? -6.798 -0.703 7.072 1.00 98.25 86 SER A O 1
ATOM 654 N N . SER A 1 87 ? -5.334 0.990 6.852 1.00 98.19 87 SER A N 1
ATOM 655 C CA . SER A 1 87 ? -5.270 1.302 8.281 1.00 98.19 87 SER A CA 1
ATOM 656 C C . SER A 1 87 ? -6.613 1.800 8.812 1.00 98.19 87 SER A C 1
ATOM 658 O O . SER A 1 87 ? -7.033 1.386 9.887 1.00 98.19 87 SER A O 1
ATOM 660 N N . LEU A 1 88 ? -7.294 2.673 8.064 1.00 98.25 88 LEU A N 1
ATOM 661 C CA . LEU A 1 88 ? -8.597 3.208 8.460 1.00 98.25 88 LEU A CA 1
ATOM 662 C C . LEU A 1 88 ? -9.688 2.135 8.445 1.00 98.25 88 LEU A C 1
ATOM 664 O O . LEU A 1 88 ? -10.521 2.123 9.340 1.00 98.25 88 LEU A O 1
ATOM 668 N N . LYS A 1 89 ? -9.660 1.211 7.479 1.00 98.12 89 LYS A N 1
ATOM 669 C CA . LYS A 1 89 ? -10.579 0.062 7.442 1.00 98.12 89 LYS A CA 1
ATOM 670 C C . LYS A 1 89 ? -10.401 -0.858 8.642 1.00 98.12 89 LYS A C 1
ATOM 672 O O . LYS A 1 89 ? -11.378 -1.306 9.221 1.00 98.12 89 LYS A O 1
ATOM 677 N N . GLU A 1 90 ? -9.160 -1.132 9.023 1.00 97.25 90 GLU A N 1
ATOM 678 C CA . GLU A 1 90 ? -8.893 -1.944 10.208 1.00 97.25 90 GLU A CA 1
ATOM 679 C C . GLU A 1 90 ? -9.356 -1.219 11.482 1.00 97.25 90 GLU A C 1
ATOM 681 O O . GLU A 1 90 ? -9.987 -1.811 12.353 1.00 97.25 90 GLU A O 1
ATOM 686 N N . GLN A 1 91 ? -9.123 0.095 11.565 1.00 97.19 91 GLN A N 1
ATOM 687 C CA . GLN A 1 91 ? -9.632 0.911 12.665 1.00 97.19 91 GLN A CA 1
ATOM 688 C C . GLN A 1 91 ? -11.166 0.907 12.727 1.00 97.19 91 GLN A C 1
ATOM 690 O O . GLN A 1 91 ? -11.720 0.807 13.818 1.00 97.19 91 GLN A O 1
ATOM 695 N N . GLU A 1 92 ? -11.846 0.992 11.583 1.00 97.06 92 GLU A N 1
ATOM 696 C CA . GLU A 1 92 ? -13.306 0.904 11.484 1.00 97.06 92 GLU A CA 1
ATOM 697 C C . GLU A 1 92 ? -13.824 -0.408 12.083 1.00 97.06 92 GLU A C 1
ATOM 699 O O . GLU A 1 92 ? -14.739 -0.365 12.897 1.00 97.06 92 GLU A O 1
ATOM 704 N N . VAL A 1 93 ? -13.194 -1.551 11.787 1.00 95.31 93 VAL A N 1
ATOM 705 C CA . VAL A 1 93 ? -13.589 -2.858 12.347 1.00 95.31 93 VAL A CA 1
ATOM 706 C C . VAL A 1 93 ? -13.585 -2.843 13.880 1.00 95.31 93 VAL A C 1
ATOM 708 O O . VAL A 1 93 ? -14.572 -3.244 14.502 1.00 95.31 93 VAL A O 1
ATOM 711 N N . TYR A 1 94 ? -12.512 -2.350 14.507 1.00 91.44 94 TYR A N 1
ATOM 712 C CA . TYR A 1 94 ? -12.455 -2.261 15.971 1.00 91.44 94 TYR A CA 1
ATOM 713 C C . TYR A 1 94 ? -13.422 -1.216 16.531 1.00 91.44 94 TYR A C 1
ATOM 715 O O . TYR A 1 94 ? -14.034 -1.447 17.572 1.00 91.44 94 TYR A O 1
ATOM 723 N N . MET A 1 95 ? -13.587 -0.079 15.851 1.00 92.69 95 MET A N 1
ATOM 724 C CA . MET A 1 95 ? -14.523 0.960 16.283 1.00 92.69 95 MET A CA 1
ATOM 725 C C . MET A 1 95 ? -15.973 0.481 16.209 1.00 92.69 95 MET A C 1
ATOM 727 O O . MET A 1 95 ? -16.723 0.748 17.138 1.00 92.69 95 MET A O 1
ATOM 731 N N . SER A 1 96 ? -16.358 -0.290 15.190 1.00 88.75 96 SER A N 1
ATOM 732 C CA . SER A 1 96 ? -17.690 -0.897 15.103 1.00 88.75 96 SER A CA 1
ATOM 733 C C . SER A 1 96 ? -17.935 -1.931 16.203 1.00 88.75 96 SER A C 1
ATOM 735 O O . SER A 1 96 ? -19.046 -2.019 16.724 1.00 88.75 96 SER A O 1
ATOM 737 N N . ALA A 1 97 ? -16.911 -2.693 16.603 1.00 83.62 97 ALA A N 1
ATOM 738 C CA . ALA A 1 97 ? -17.018 -3.593 17.752 1.00 83.62 97 ALA A CA 1
ATOM 739 C C . ALA A 1 97 ? -17.241 -2.811 19.060 1.00 83.62 97 ALA A C 1
ATOM 741 O O . ALA A 1 97 ? -18.117 -3.163 19.847 1.00 83.62 97 ALA A O 1
ATOM 742 N N . LEU A 1 98 ? -16.503 -1.714 19.264 1.00 83.12 98 LEU 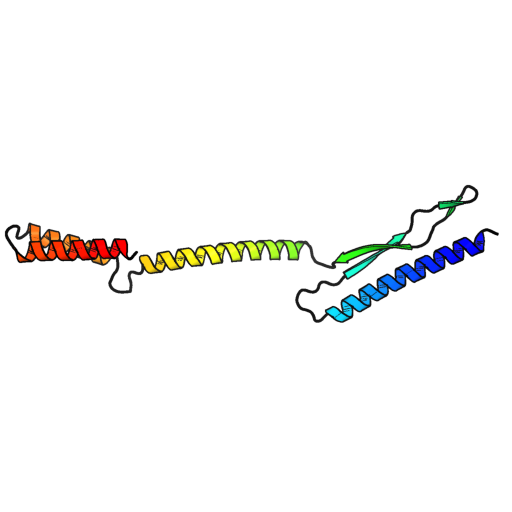A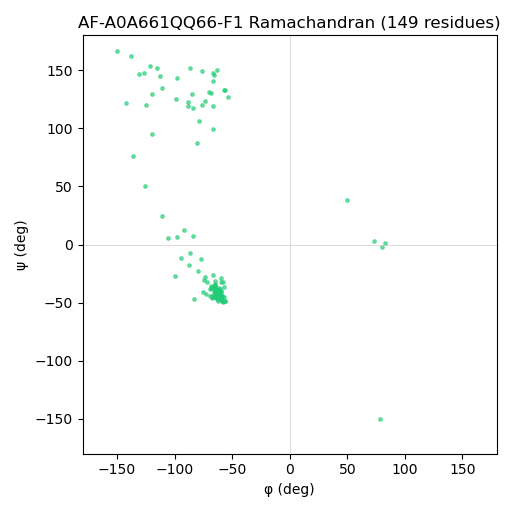 N 1
ATOM 743 C CA . LEU A 1 98 ? -16.709 -0.828 20.413 1.00 83.12 98 LEU A CA 1
ATOM 744 C C . LEU A 1 98 ? -18.085 -0.150 20.375 1.00 83.12 98 LEU A C 1
ATOM 746 O O . LEU A 1 98 ? -18.757 -0.075 21.398 1.00 83.12 98 LEU A O 1
ATOM 750 N N . GLU A 1 99 ? -18.537 0.311 19.211 1.00 82.06 99 GLU A N 1
ATOM 751 C CA . GLU A 1 99 ? -19.859 0.916 19.044 1.00 82.06 99 GLU A CA 1
ATOM 752 C C . GLU A 1 99 ? -20.973 -0.065 19.421 1.00 82.06 99 GLU A C 1
ATOM 754 O O . GLU A 1 99 ? -21.918 0.327 20.098 1.00 82.06 99 GLU A O 1
ATOM 759 N N . ALA A 1 100 ? -20.842 -1.348 19.068 1.00 75.38 100 ALA A N 1
ATOM 760 C CA . ALA A 1 100 ? -21.801 -2.375 19.469 1.00 75.38 100 ALA A CA 1
ATOM 761 C C . ALA A 1 100 ? -21.888 -2.542 20.999 1.00 75.38 100 ALA A C 1
ATOM 763 O O . ALA A 1 100 ? -22.985 -2.722 21.526 1.00 75.38 100 ALA A O 1
ATOM 764 N N . ILE A 1 101 ? -20.758 -2.435 21.707 1.00 71.44 101 ILE A N 1
ATOM 765 C CA . ILE A 1 101 ? -20.689 -2.500 23.177 1.00 71.44 101 ILE A CA 1
ATOM 766 C C . ILE A 1 101 ? -21.325 -1.260 23.818 1.00 71.44 101 ILE A C 1
ATOM 768 O O . ILE A 1 101 ? -22.085 -1.362 24.781 1.00 71.44 101 ILE A O 1
ATOM 772 N N . PHE A 1 102 ? -21.021 -0.078 23.282 1.00 73.06 102 PHE A N 1
ATOM 773 C CA . PHE A 1 102 ? -21.475 1.206 23.821 1.00 73.06 102 PHE A CA 1
ATOM 774 C C . PHE A 1 102 ? -22.793 1.697 23.210 1.00 73.06 102 PHE A C 1
ATOM 776 O O . PHE A 1 102 ? -23.167 2.852 23.411 1.00 73.06 102 PHE A O 1
ATOM 783 N N . ASN A 1 103 ? -23.516 0.848 22.476 1.00 68.38 103 ASN A N 1
ATOM 784 C CA . ASN A 1 103 ? -24.752 1.244 21.816 1.00 68.38 103 ASN A CA 1
ATOM 785 C C . ASN A 1 103 ? -25.846 1.580 22.845 1.00 68.38 103 ASN A C 1
ATOM 787 O O . ASN A 1 103 ? -26.531 0.705 23.379 1.00 68.38 103 ASN A O 1
ATOM 791 N N . GLU A 1 104 ? -26.034 2.874 23.113 1.00 64.44 104 GLU A N 1
ATOM 792 C CA . GLU A 1 104 ? -27.008 3.348 24.099 1.00 64.44 104 GLU A CA 1
ATOM 793 C C . GLU A 1 104 ? -28.466 3.325 23.603 1.00 64.44 104 GLU A C 1
ATOM 795 O O . GLU A 1 104 ? -29.395 3.435 24.401 1.00 64.44 104 GLU A O 1
ATOM 800 N N . SER A 1 105 ? -28.688 3.133 22.298 1.00 58.94 105 SER A N 1
ATOM 801 C CA . SER A 1 105 ? -30.008 3.224 21.655 1.00 58.94 105 SER A CA 1
ATOM 802 C C . SER A 1 105 ? -30.881 1.972 21.847 1.00 58.94 105 SER A C 1
ATOM 804 O O . SER A 1 105 ? -32.108 2.042 21.793 1.00 58.94 105 SER A O 1
ATOM 806 N N . SER A 1 106 ? -30.284 0.806 22.121 1.00 59.69 106 SER A N 1
ATOM 807 C CA . SER A 1 106 ? -30.996 -0.484 22.170 1.00 59.69 106 SER A CA 1
ATOM 808 C C . SER A 1 106 ? -31.691 -0.809 23.503 1.00 59.69 106 SER A C 1
ATOM 810 O O . SER A 1 106 ? -32.167 -1.929 23.685 1.00 59.69 106 SER A O 1
ATOM 812 N N . GLY A 1 107 ? -31.750 0.127 24.459 1.00 56.62 107 GLY A N 1
ATOM 813 C CA . GLY A 1 107 ? -32.462 -0.051 25.738 1.00 56.62 107 GLY A CA 1
ATOM 814 C C . GLY A 1 107 ? -31.792 -0.996 26.751 1.00 56.62 107 GLY A C 1
ATOM 815 O O . GLY A 1 107 ? -32.332 -1.217 27.829 1.00 56.62 107 GLY A O 1
ATOM 816 N N . ARG A 1 108 ? -30.607 -1.536 26.435 1.00 64.00 108 ARG A N 1
ATOM 817 C CA . ARG A 1 108 ? -29.736 -2.313 27.340 1.00 64.00 108 ARG A CA 1
ATOM 818 C C . ARG A 1 108 ? -28.329 -1.719 27.377 1.00 64.00 108 ARG A C 1
ATOM 820 O O . ARG A 1 108 ? -27.349 -2.415 27.138 1.00 64.00 108 ARG A O 1
ATOM 827 N N . SER A 1 109 ? -28.232 -0.413 27.603 1.00 75.12 109 SER A N 1
ATOM 828 C CA . SER A 1 109 ? -26.932 0.240 27.739 1.00 75.12 109 SER A CA 1
ATOM 829 C C . SER A 1 109 ? -26.328 -0.051 29.113 1.00 75.12 109 SER A C 1
ATOM 831 O O . SER A 1 109 ? -27.049 -0.186 30.108 1.00 75.12 109 SER A O 1
ATOM 833 N N . LEU A 1 110 ? -24.996 -0.098 29.187 1.00 80.19 110 LEU A N 1
ATOM 834 C CA . LEU A 1 110 ? -24.284 -0.214 30.461 1.00 80.19 110 LEU A CA 1
ATOM 835 C C . LEU A 1 110 ? -24.656 0.934 31.421 1.00 80.19 110 LEU A C 1
ATOM 837 O O . LEU A 1 110 ? -24.817 0.720 32.620 1.00 80.19 110 LEU A O 1
ATOM 841 N N . SER A 1 111 ? -24.866 2.137 30.878 1.00 83.31 111 SER A N 1
ATOM 842 C CA . SER A 1 111 ? -25.317 3.325 31.613 1.00 83.31 111 SER A CA 1
ATOM 843 C C . SER A 1 111 ? -26.702 3.136 32.253 1.00 83.31 111 SER A C 1
ATOM 845 O O . SER A 1 111 ? -26.900 3.459 33.429 1.00 83.31 111 SER A O 1
ATOM 847 N N . SER A 1 112 ? -27.651 2.534 31.528 1.00 85.25 112 SER A N 1
ATOM 848 C CA . SER A 1 112 ? -28.976 2.204 32.064 1.00 85.25 112 SER A CA 1
ATOM 849 C C . SER A 1 112 ? -28.882 1.151 33.168 1.00 85.25 112 SER A C 1
ATOM 851 O O . SER A 1 112 ? -29.469 1.332 34.230 1.00 85.25 112 SER A O 1
ATOM 853 N N . ALA A 1 113 ? -28.090 0.091 32.964 1.00 87.50 113 ALA A N 1
ATOM 854 C CA . ALA A 1 113 ? -27.889 -0.955 33.969 1.00 87.50 113 ALA A CA 1
ATOM 855 C C . ALA A 1 113 ? -27.250 -0.412 35.263 1.00 87.50 113 ALA A C 1
ATOM 857 O O . ALA A 1 113 ? -27.669 -0.773 36.363 1.00 87.50 113 ALA A O 1
ATOM 858 N N . LEU A 1 114 ? -26.276 0.501 35.147 1.00 89.94 114 LEU A N 1
ATOM 859 C CA . LEU A 1 114 ? -25.685 1.200 36.293 1.00 89.94 114 LEU A CA 1
ATOM 860 C C . LEU A 1 114 ? -26.712 2.077 37.015 1.00 89.94 114 LEU A C 1
ATOM 862 O O . LEU A 1 114 ? -26.782 2.058 38.242 1.00 89.94 114 LEU A O 1
ATOM 866 N N . THR A 1 115 ? -27.520 2.825 36.263 1.00 91.88 115 THR A N 1
ATOM 867 C CA . THR A 1 115 ? -28.556 3.703 36.821 1.00 91.88 115 THR A CA 1
ATOM 868 C C . THR A 1 115 ? -29.609 2.898 37.585 1.00 91.88 115 THR A C 1
ATOM 870 O O . THR A 1 115 ? -29.941 3.231 38.720 1.00 91.88 115 THR A O 1
ATOM 873 N N . GLU A 1 116 ? -30.095 1.795 37.014 1.00 92.62 116 GLU A N 1
ATOM 874 C CA . GLU A 1 116 ? -31.055 0.900 37.669 1.00 92.62 116 GLU A CA 1
ATOM 875 C C . GLU A 1 116 ? -30.482 0.236 38.928 1.00 92.62 116 GLU A C 1
ATOM 877 O O . GLU A 1 116 ? -31.189 0.109 39.928 1.00 92.62 116 GLU A O 1
ATOM 882 N N . PHE A 1 117 ? -29.205 -0.160 38.907 1.00 94.94 117 PHE A N 1
ATOM 883 C CA . PHE A 1 117 ? -28.522 -0.708 40.079 1.00 94.94 117 PHE A CA 1
ATOM 884 C C . PHE A 1 117 ? -28.444 0.310 41.223 1.00 94.94 117 PHE A C 1
ATOM 886 O O . PHE A 1 117 ? -28.772 -0.021 42.364 1.00 94.94 117 PHE A O 1
ATOM 893 N N . TRP A 1 118 ? -28.062 1.558 40.933 1.00 96.44 118 TRP A N 1
ATOM 894 C CA . TRP A 1 118 ? -28.006 2.611 41.949 1.00 96.44 118 TRP A CA 1
ATOM 895 C C . TRP A 1 118 ? -29.389 3.017 42.462 1.00 96.44 118 TRP A C 1
ATOM 897 O O . TRP A 1 118 ? -29.538 3.253 43.661 1.00 96.44 118 TRP A O 1
ATOM 907 N N . ASN A 1 119 ? -30.409 3.024 41.600 1.00 96.19 119 ASN A N 1
ATOM 908 C CA . ASN A 1 119 ? -31.794 3.253 42.015 1.00 96.19 119 ASN A CA 1
ATOM 909 C C . ASN A 1 119 ? -32.280 2.150 42.969 1.00 96.19 119 ASN A C 1
ATOM 911 O O . ASN A 1 119 ? -32.818 2.458 44.028 1.00 96.19 119 ASN A O 1
ATOM 915 N N . ALA A 1 120 ? -32.000 0.877 42.669 1.00 96.44 120 ALA A N 1
ATOM 916 C CA . ALA A 1 120 ? -32.335 -0.230 43.567 1.00 96.44 120 ALA A CA 1
ATOM 917 C C . ALA A 1 120 ? -31.630 -0.110 44.933 1.00 96.44 120 ALA A C 1
ATOM 919 O O . ALA A 1 120 ? -32.224 -0.395 45.974 1.00 96.44 120 ALA A O 1
ATOM 920 N N . TRP A 1 121 ? -30.373 0.348 44.950 1.00 96.56 121 TRP A N 1
ATOM 921 C CA . TRP A 1 121 ? -29.654 0.648 46.193 1.00 96.56 121 TRP A CA 1
ATOM 922 C C . TRP A 1 121 ? -30.274 1.801 46.978 1.00 96.56 121 TRP A C 1
ATOM 924 O O . TRP A 1 121 ? -30.321 1.740 48.207 1.00 96.56 121 TRP A O 1
ATOM 934 N N . HIS A 1 122 ? -30.751 2.838 46.290 1.00 97.12 122 HIS A N 1
ATOM 935 C CA . HIS A 1 122 ? -31.454 3.951 46.917 1.00 97.12 122 HIS A CA 1
ATOM 936 C C . HIS A 1 122 ? -32.761 3.487 47.577 1.00 97.12 122 HIS A C 1
ATOM 938 O O . HIS A 1 122 ? -33.012 3.815 48.738 1.00 97.12 122 HIS A O 1
ATOM 944 N N . ASP A 1 123 ? -33.542 2.654 46.890 1.00 96.25 123 ASP A N 1
ATOM 945 C CA . ASP A 1 123 ? -34.784 2.087 47.425 1.00 96.25 123 ASP A CA 1
ATOM 946 C C . ASP A 1 123 ? -34.520 1.209 48.657 1.00 96.25 123 ASP A C 1
ATOM 948 O O . ASP A 1 123 ? -35.195 1.343 49.681 1.00 96.25 123 ASP A O 1
ATOM 952 N N . LEU A 1 124 ? -33.473 0.375 48.616 1.00 96.50 124 LEU A N 1
ATOM 953 C CA . LEU A 1 124 ? -33.056 -0.424 49.769 1.00 96.50 124 LEU A CA 1
ATOM 954 C C . LEU A 1 124 ? -32.566 0.445 50.938 1.00 96.50 124 LEU A C 1
ATOM 956 O O . LEU A 1 124 ? -32.819 0.109 52.094 1.00 96.50 124 LEU A O 1
ATOM 960 N N . ALA A 1 125 ? -31.881 1.560 50.672 1.00 96.69 125 ALA A N 1
ATOM 961 C CA . ALA A 1 125 ? -31.458 2.489 51.719 1.00 96.69 125 ALA A CA 1
ATOM 962 C C . ALA A 1 125 ? -32.658 3.150 52.421 1.00 96.69 125 ALA A C 1
ATOM 964 O O . ALA A 1 125 ? -32.611 3.365 53.633 1.00 96.69 125 ALA A O 1
ATOM 965 N N . ASN A 1 126 ? -33.741 3.411 51.682 1.00 96.69 126 ASN A N 1
ATOM 966 C CA . ASN A 1 126 ? -34.996 3.928 52.230 1.00 96.69 126 ASN A CA 1
ATOM 967 C C . ASN A 1 126 ? -35.784 2.862 53.019 1.00 96.69 126 ASN A C 1
ATOM 969 O O . ASN A 1 126 ? -36.495 3.214 53.961 1.00 96.69 126 ASN A O 1
ATOM 973 N N . ASN A 1 127 ? -35.640 1.569 52.688 1.00 95.94 127 ASN A N 1
ATOM 974 C CA . ASN A 1 127 ? -36.272 0.454 53.408 1.00 95.94 127 ASN A CA 1
ATOM 975 C C . ASN A 1 127 ? -35.323 -0.748 53.648 1.00 95.94 127 ASN A C 1
ATOM 977 O O . ASN A 1 127 ? -35.456 -1.797 53.007 1.00 95.94 127 ASN A O 1
ATOM 981 N N . PRO A 1 128 ? -34.389 -0.670 54.618 1.00 92.94 128 PRO A N 1
ATOM 982 C CA . PRO A 1 128 ? -33.337 -1.682 54.772 1.00 92.94 128 PRO A CA 1
ATOM 983 C C . PRO A 1 128 ? -33.826 -3.077 55.184 1.00 92.94 128 PRO A C 1
ATOM 985 O O . PRO A 1 128 ? -33.145 -4.076 54.930 1.00 92.94 128 PRO A O 1
ATOM 988 N N . SER A 1 129 ? -34.974 -3.180 55.861 1.00 94.19 129 SER A N 1
ATOM 989 C CA . SER A 1 129 ? -35.583 -4.454 56.276 1.00 94.19 129 SER A CA 1
ATOM 990 C C . SER A 1 129 ? -36.481 -5.075 55.201 1.00 94.19 129 SER A C 1
ATOM 992 O O . SER A 1 129 ? -36.915 -6.216 55.370 1.00 94.19 129 SER A O 1
ATOM 994 N N . GLY A 1 130 ? -36.731 -4.365 54.098 1.00 94.81 130 GLY A N 1
ATOM 995 C CA . GLY A 1 130 ? -37.549 -4.823 52.984 1.00 94.81 130 GLY A CA 1
ATOM 996 C C . GLY A 1 130 ? -36.928 -6.002 52.232 1.00 94.81 130 GLY A C 1
ATOM 997 O O . GLY A 1 130 ? -35.820 -5.923 51.699 1.00 94.81 130 GLY A O 1
ATOM 998 N N . ALA A 1 131 ? -37.627 -7.140 52.202 1.00 94.00 131 ALA A N 1
ATOM 999 C CA . ALA A 1 131 ? -37.151 -8.338 51.506 1.00 94.00 131 ALA A CA 1
ATOM 1000 C C . ALA A 1 131 ? -37.222 -8.193 49.974 1.00 94.00 131 ALA A C 1
ATOM 1002 O O . ALA A 1 131 ? -36.374 -8.740 49.270 1.00 94.00 131 ALA A O 1
ATOM 1003 N N . SER A 1 132 ? -38.205 -7.437 49.469 1.00 95.06 132 SER A N 1
ATOM 1004 C CA . SER A 1 132 ? -38.379 -7.186 48.035 1.00 95.06 132 SER A CA 1
ATOM 1005 C C . SER A 1 132 ? -37.232 -6.339 47.486 1.00 95.06 132 SER A C 1
ATOM 1007 O O . SER A 1 132 ? -36.628 -6.686 46.4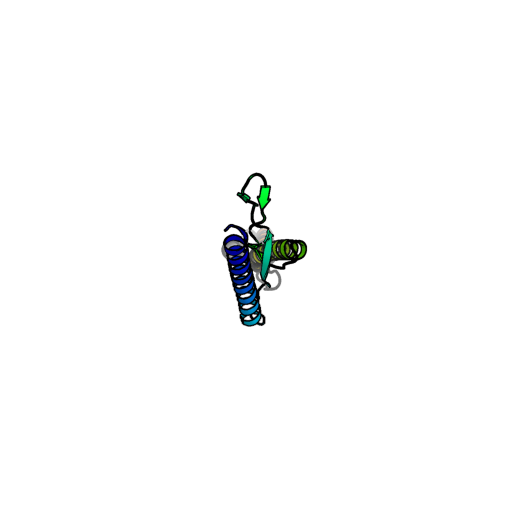78 1.00 95.06 132 SER A O 1
ATOM 1009 N N . GLU A 1 133 ? -36.876 -5.269 48.191 1.00 95.62 133 GLU A N 1
ATOM 1010 C CA . GLU A 1 133 ? -35.822 -4.319 47.841 1.00 95.62 133 GLU A CA 1
ATOM 1011 C C . GLU A 1 133 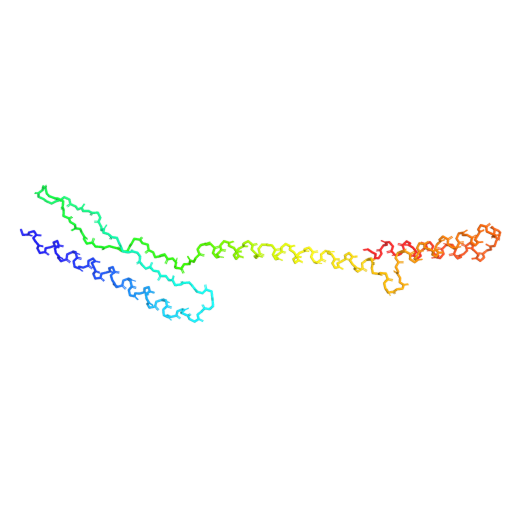? -34.454 -5.012 47.789 1.00 95.62 133 GLU A C 1
ATOM 1013 O O . GLU A 1 133 ? -33.696 -4.831 46.837 1.00 95.62 133 GLU A O 1
ATOM 1018 N N . ARG A 1 134 ? -34.165 -5.905 48.749 1.00 95.31 134 ARG A N 1
ATOM 1019 C CA . ARG A 1 134 ? -32.955 -6.749 48.721 1.00 95.31 134 ARG A CA 1
ATOM 1020 C C . ARG A 1 134 ? -32.917 -7.678 47.504 1.00 95.31 134 ARG A C 1
ATOM 1022 O O . ARG A 1 134 ? -31.853 -7.853 46.911 1.00 95.31 134 ARG A O 1
ATOM 1029 N N . GLY A 1 135 ? -34.057 -8.268 47.138 1.00 96.00 135 GLY A N 1
ATOM 1030 C CA . GLY A 1 135 ? -34.183 -9.112 45.947 1.00 96.00 135 GLY A CA 1
ATOM 1031 C C . GLY A 1 135 ? -33.935 -8.335 44.653 1.00 96.00 135 GLY A C 1
ATOM 1032 O O . GLY A 1 135 ? -33.168 -8.786 43.804 1.00 96.00 135 GLY A O 1
ATOM 1033 N N . ILE A 1 136 ? -34.503 -7.131 44.544 1.00 96.25 136 ILE A N 1
ATOM 1034 C CA . ILE A 1 136 ? -34.325 -6.245 43.385 1.00 96.25 136 ILE A CA 1
ATOM 1035 C C . ILE A 1 136 ? -32.857 -5.823 43.238 1.00 96.25 136 ILE A C 1
ATOM 1037 O O . ILE A 1 136 ? -32.327 -5.862 42.129 1.00 96.25 136 ILE A O 1
ATOM 1041 N N . VAL A 1 137 ? -32.164 -5.474 44.332 1.00 96.50 137 VAL A N 1
ATOM 1042 C CA . VAL A 1 137 ? -30.723 -5.151 44.283 1.00 96.50 137 VAL A CA 1
ATOM 1043 C C . VAL A 1 137 ? -29.908 -6.324 43.736 1.00 96.50 137 VAL A C 1
ATOM 1045 O O . VAL A 1 137 ? -29.046 -6.115 42.883 1.00 96.50 137 VAL A O 1
ATOM 1048 N N . TYR A 1 138 ? -30.187 -7.554 44.179 1.00 96.25 138 TYR A N 1
ATOM 1049 C CA . TYR A 1 138 ? -29.510 -8.748 43.663 1.00 96.25 138 TYR A CA 1
ATOM 1050 C C . TYR A 1 138 ? -29.753 -8.944 42.160 1.00 96.25 138 TYR A C 1
ATOM 1052 O O . TYR A 1 138 ? -28.807 -9.176 41.409 1.00 96.25 138 TYR A O 1
ATOM 1060 N N . GLU A 1 139 ? -31.001 -8.813 41.710 1.00 95.38 139 GLU A N 1
ATOM 1061 C CA . GLU A 1 139 ? -31.359 -8.971 40.298 1.00 95.38 139 GLU A CA 1
ATOM 1062 C C . GLU A 1 139 ? -30.681 -7.911 39.416 1.00 95.38 139 GLU A C 1
ATOM 1064 O O . GLU A 1 139 ? -30.062 -8.250 38.405 1.00 95.38 139 GLU A O 1
ATOM 1069 N N . ARG A 1 140 ? -30.701 -6.635 39.830 1.00 94.81 140 ARG A N 1
ATOM 1070 C CA . ARG A 1 140 ? -30.008 -5.557 39.104 1.00 94.81 140 ARG A CA 1
ATOM 1071 C C . ARG A 1 140 ? -28.491 -5.732 39.112 1.00 94.81 140 ARG A C 1
ATOM 1073 O O . ARG A 1 140 ? -27.855 -5.460 38.098 1.00 94.81 140 ARG A O 1
ATOM 1080 N N . ALA A 1 141 ? -27.909 -6.244 40.197 1.00 94.25 141 ALA A N 1
ATOM 1081 C CA . ALA A 1 141 ? -26.487 -6.584 40.248 1.00 94.25 141 ALA A CA 1
ATOM 1082 C C . ALA A 1 141 ? -26.130 -7.709 39.260 1.00 94.25 141 ALA A C 1
ATOM 1084 O O . ALA A 1 141 ? -25.130 -7.613 38.550 1.00 94.25 141 ALA A O 1
ATOM 1085 N N . ALA A 1 142 ? -26.955 -8.758 39.182 1.00 93.50 142 ALA A N 1
ATOM 1086 C CA . ALA A 1 142 ? -26.749 -9.866 38.254 1.00 93.50 142 ALA A CA 1
ATOM 1087 C C . ALA A 1 142 ? -26.835 -9.406 36.790 1.00 93.50 142 ALA A C 1
ATOM 1089 O O . ALA A 1 142 ? -25.973 -9.762 35.985 1.00 93.50 142 ALA A O 1
ATOM 1090 N N . LEU A 1 143 ? -27.821 -8.564 36.461 1.00 89.56 143 LEU A N 1
ATOM 1091 C CA . LEU A 1 143 ? -27.965 -7.969 35.130 1.00 89.56 143 LEU A CA 1
ATOM 1092 C C . LEU A 1 143 ? -26.788 -7.053 34.770 1.00 89.56 143 LEU A C 1
ATOM 1094 O O . LEU A 1 143 ? -26.308 -7.104 33.639 1.00 89.56 143 LEU A O 1
ATOM 1098 N N . LEU A 1 144 ? -26.274 -6.267 35.722 1.00 89.44 144 LEU A N 1
ATOM 1099 C CA . LEU A 1 144 ? -25.084 -5.439 35.515 1.00 89.44 144 LEU A CA 1
ATOM 1100 C C . LEU A 1 144 ? -23.842 -6.296 35.226 1.00 89.44 144 LEU A C 1
ATOM 1102 O O . LEU A 1 144 ? -23.119 -6.029 34.268 1.00 89.44 144 LEU A O 1
ATOM 1106 N N . CYS A 1 145 ? -23.614 -7.357 36.005 1.00 90.44 145 CYS A N 1
ATOM 1107 C CA . CYS A 1 145 ? -22.529 -8.307 35.744 1.00 90.44 145 CYS A CA 1
ATOM 1108 C C . CYS A 1 145 ? -22.677 -8.977 34.373 1.00 90.44 145 CYS A C 1
ATOM 1110 O O . CYS A 1 145 ? -21.691 -9.152 33.660 1.00 90.44 145 CYS A O 1
ATOM 1112 N N . GLN A 1 146 ? -23.901 -9.345 33.988 1.00 86.50 146 GLN A N 1
ATOM 1113 C CA . GLN A 1 146 ? -24.162 -9.920 32.675 1.00 86.50 146 GLN A CA 1
ATOM 1114 C C . GLN A 1 146 ? -23.843 -8.922 31.559 1.00 86.50 146 GLN A C 1
ATOM 1116 O O . GLN A 1 146 ? -23.186 -9.311 30.601 1.00 86.50 146 GLN A O 1
ATOM 1121 N N . ALA A 1 147 ? -24.226 -7.651 31.716 1.00 81.38 147 ALA A N 1
ATOM 1122 C CA . ALA A 1 147 ? -23.919 -6.593 30.758 1.00 81.38 147 ALA A CA 1
ATOM 1123 C C . ALA A 1 147 ? -22.403 -6.410 30.564 1.00 81.38 147 ALA A C 1
ATOM 1125 O O . ALA A 1 147 ? -21.952 -6.342 29.425 1.00 81.38 147 ALA A O 1
ATOM 1126 N N . PHE A 1 148 ? -21.614 -6.416 31.646 1.00 82.31 148 PHE A N 1
ATOM 1127 C CA . PHE A 1 148 ? -20.146 -6.356 31.575 1.00 82.31 148 PHE A CA 1
ATOM 1128 C C . PHE A 1 148 ? -19.504 -7.580 30.910 1.00 82.31 148 PHE A C 1
ATOM 1130 O O . PHE A 1 148 ? -18.455 -7.441 30.297 1.00 82.31 148 PHE A O 1
ATOM 1137 N N . ASN A 1 149 ? -20.106 -8.764 31.045 1.00 82.06 149 ASN A N 1
ATOM 1138 C CA . ASN A 1 149 ? -19.581 -10.005 30.464 1.00 82.06 149 ASN A CA 1
ATOM 1139 C C . ASN A 1 149 ? -20.051 -10.251 29.020 1.00 82.06 149 ASN A C 1
ATOM 1141 O O . ASN A 1 149 ? -19.507 -11.122 28.344 1.00 82.06 149 ASN A O 1
ATOM 1145 N N . SER A 1 150 ? -21.110 -9.565 28.583 1.00 72.94 150 SER A N 1
ATOM 1146 C CA . SER A 1 150 ? -21.619 -9.610 27.206 1.00 72.94 150 SER A CA 1
ATOM 1147 C C . SER A 1 150 ? -21.081 -8.489 26.314 1.00 72.94 150 SER A C 1
ATOM 1149 O O . SER A 1 150 ? -21.318 -8.527 25.108 1.00 72.94 150 SER A O 1
ATOM 1151 N N . ALA A 1 151 ? -20.432 -7.496 26.925 1.00 57.69 151 ALA A N 1
ATOM 1152 C CA . ALA A 1 151 ? -19.616 -6.473 26.282 1.00 57.69 151 ALA A CA 1
ATOM 1153 C C . ALA A 1 151 ? -18.237 -7.049 25.929 1.00 57.69 151 ALA A C 1
ATOM 1155 O O . ALA A 1 151 ? -17.733 -6.727 24.833 1.00 57.69 151 ALA A O 1
#

Mean predicted aligned error: 10.78 Å

Secondary structure (DSSP, 8-state):
--HHHHHHHHHHHHHHHHHHHHHHHHHHHHHTTSTT---EEEEEEEPPPEEETTEEE---EEEEEEEE---HHHHHHHHHHHHHHHHHHHHHHHHHHHHHHS-GGGS--HHHHHHHHHHHHHHHHH-TT-HHHHHHHHHHHHHHHHHHHH-

pLDDT: mean 89.24, std 9.91, range [49.31, 98.31]

Solvent-accessible surface area (backbone atoms only — not comparable to full-atom values): 8478 Å² total; per-residue (Å²): 137,67,69,62,63,54,51,50,50,26,51,51,34,42,51,53,33,49,50,53,43,49,50,44,51,50,52,37,64,76,36,68,86,42,89,91,62,66,50,61,45,68,39,78,40,74,40,78,58,46,82,53,98,93,39,78,43,77,52,38,40,34,65,75,48,74,45,68,68,68,61,67,68,58,52,52,49,51,52,51,52,52,52,52,49,52,54,51,52,55,48,48,57,55,49,53,56,49,45,66,53,66,40,64,86,78,81,73,20,67,68,55,39,52,50,52,31,53,50,32,47,50,53,22,70,77,37,76,84,41,67,66,36,55,50,49,34,51,52,32,48,52,54,38,54,49,50,66,73,74,89

Nearest PDB structures (foldseek):
  7cgo-assembly1_N  TM=8.404E-01  e=3.637E-02  Salmonella enterica subsp. enterica serovar Typhimurium str. LT2
  7cgo-assembly1_R  TM=8.758E-01  e=5.731E-02  Salmonella enterica subsp. enterica serovar Typhimurium str. LT2

Radius of gyration: 39.33 Å; Cα contacts (8 Å, |Δi|>4): 121; chains: 1; bounding box: 83×20×102 Å

Sequence (151 aa):
MSGIGLLLSTAKDALLAQQLALDVVSHNIANVNTPGYSRQIPELATRQPAPYAGMMLGRGVAVEDIIRNTDAFIEKRLQQRKTDLSSLKEQEVYMSALEAIFNESSGRSLSSALTEFWNAWHDLANNPSGASERGIVYERAALLCQAFNSA